Protein AF-X1AN48-F1 (afdb_monomer_lite)

Secondary structure (DSSP, 8-state):
-TT-----S--SS---S-EEEE-HHHHHHHHTT---HHHHHHHTSEEEES-HHHHHHHHHHHHHHHHHHHHHHHHTT-GGGTS--

Structure (mmCIF, N/CA/C/O backbone):
data_AF-X1AN48-F1
#
_entry.id   AF-X1AN48-F1
#
loop_
_atom_site.group_PDB
_atom_site.id
_atom_site.type_symbol
_atom_site.label_atom_id
_atom_site.label_alt_id
_atom_site.label_comp_id
_atom_site.label_asym_id
_atom_site.label_entity_id
_atom_site.label_seq_id
_atom_site.pdbx_PDB_ins_code
_atom_site.Cartn_x
_atom_site.Cartn_y
_atom_site.Cartn_z
_atom_site.occupancy
_atom_site.B_iso_or_equiv
_atom_site.auth_seq_id
_atom_site.auth_comp_id
_atom_site.auth_asym_id
_atom_site.auth_atom_id
_atom_site.pdbx_PDB_model_num
ATOM 1 N N . MET A 1 1 ? -10.805 9.083 -15.387 1.00 50.97 1 MET A N 1
ATOM 2 C CA . MET A 1 1 ? -9.491 8.885 -16.031 1.00 50.97 1 MET A CA 1
ATOM 3 C C . MET A 1 1 ? -9.760 8.322 -17.415 1.00 50.97 1 MET A C 1
ATOM 5 O O . MET A 1 1 ? -10.482 7.335 -17.479 1.00 50.97 1 MET A O 1
ATOM 9 N N . PRO A 1 2 ? -9.314 8.956 -18.511 1.00 42.56 2 PRO A N 1
ATOM 10 C CA . PRO A 1 2 ? -9.534 8.396 -19.836 1.00 42.56 2 PRO A CA 1
ATOM 11 C C . PRO A 1 2 ? -8.567 7.214 -20.005 1.00 42.56 2 PRO A C 1
ATOM 13 O O . PRO A 1 2 ? -7.359 7.413 -19.922 1.00 42.56 2 PRO A O 1
ATOM 16 N N . ASN A 1 3 ? -9.110 6.004 -20.188 1.00 56.28 3 ASN A N 1
ATOM 17 C CA . ASN A 1 3 ? -8.417 4.720 -20.428 1.00 56.28 3 ASN A CA 1
ATOM 18 C C . ASN A 1 3 ? -7.961 3.902 -19.199 1.00 56.28 3 ASN A C 1
ATOM 20 O O . ASN A 1 3 ? -6.920 3.253 -19.245 1.00 56.28 3 ASN A O 1
ATOM 24 N N . SER A 1 4 ? -8.728 3.883 -18.107 1.00 67.81 4 SER A N 1
ATOM 25 C CA . SER A 1 4 ? -8.519 2.910 -17.019 1.00 67.81 4 SER A CA 1
ATOM 26 C C . SER A 1 4 ? -9.461 1.710 -17.168 1.00 67.81 4 SER A C 1
ATOM 28 O O . SER A 1 4 ? -10.656 1.846 -16.915 1.00 67.81 4 SER A O 1
ATOM 30 N N . GLU A 1 5 ? -8.928 0.552 -17.561 1.00 79.19 5 GLU A N 1
ATOM 31 C CA . GLU A 1 5 ? -9.637 -0.735 -17.547 1.00 79.19 5 GLU A CA 1
ATOM 32 C C . GLU A 1 5 ? -9.355 -1.464 -16.223 1.00 79.19 5 GLU A C 1
ATOM 34 O O . GLU A 1 5 ? -8.203 -1.567 -15.798 1.00 79.19 5 GLU A O 1
ATOM 39 N N . ILE A 1 6 ? -10.405 -1.942 -15.546 1.00 77.25 6 ILE A N 1
ATOM 40 C CA . ILE A 1 6 ? -10.267 -2.761 -14.335 1.00 77.25 6 ILE A CA 1
ATOM 41 C C . ILE A 1 6 ? -10.262 -4.219 -14.765 1.00 77.25 6 ILE A C 1
ATOM 43 O O . ILE A 1 6 ? -11.267 -4.728 -15.255 1.00 77.25 6 ILE A O 1
ATOM 47 N N . ILE A 1 7 ? -9.141 -4.892 -14.536 1.00 79.69 7 ILE A N 1
ATOM 48 C CA . ILE A 1 7 ? -8.959 -6.296 -14.891 1.00 79.69 7 ILE A CA 1
ATOM 49 C C . ILE A 1 7 ? -8.947 -7.120 -13.601 1.00 79.69 7 ILE A C 1
ATOM 51 O O . ILE A 1 7 ? -8.221 -6.791 -12.664 1.00 79.69 7 ILE A O 1
ATOM 55 N N . GLN A 1 8 ? -9.782 -8.160 -13.538 1.00 82.25 8 GLN A N 1
ATOM 56 C CA . GLN A 1 8 ? -9.963 -9.019 -12.362 1.00 82.25 8 GLN A CA 1
ATOM 57 C C . GLN A 1 8 ? -9.609 -10.475 -12.696 1.00 82.25 8 GLN A C 1
ATOM 59 O O . GLN A 1 8 ? -9.797 -10.908 -13.832 1.00 82.25 8 GLN A O 1
ATOM 64 N N . GLY A 1 9 ? -9.149 -11.230 -11.693 1.00 81.81 9 GLY A N 1
ATOM 65 C CA . GLY A 1 9 ? -8.745 -12.634 -11.834 1.00 81.81 9 GLY A CA 1
ATOM 66 C C . GLY A 1 9 ? -7.289 -12.824 -12.270 1.00 81.81 9 GLY A C 1
ATOM 67 O O . GLY A 1 9 ? -6.579 -11.858 -12.555 1.00 81.81 9 GLY A O 1
ATOM 68 N N . ASP A 1 10 ? -6.847 -14.082 -12.299 1.00 77.75 10 ASP A N 1
ATOM 69 C CA . ASP A 1 10 ? -5.504 -14.444 -12.755 1.00 77.75 10 ASP A CA 1
ATOM 70 C C . ASP A 1 10 ? -5.390 -14.251 -14.273 1.00 77.75 10 ASP A C 1
ATOM 72 O O . ASP A 1 10 ? -6.233 -14.713 -15.046 1.00 77.75 10 ASP A O 1
ATOM 76 N N . ARG A 1 11 ? -4.353 -13.526 -14.703 1.00 74.81 11 ARG A N 1
ATOM 77 C CA . ARG A 1 11 ? -4.119 -13.153 -16.103 1.00 74.81 11 ARG A CA 1
ATOM 78 C C . ARG A 1 11 ? -2.661 -13.388 -16.467 1.00 74.81 11 ARG A C 1
ATOM 80 O O . ARG A 1 11 ? -1.785 -12.649 -16.027 1.00 74.81 11 ARG A O 1
ATOM 87 N N . GLU A 1 12 ? -2.407 -14.414 -17.274 1.00 80.50 12 GLU A N 1
ATOM 88 C CA . GLU A 1 12 ? -1.060 -14.738 -17.769 1.00 80.50 12 GLU A CA 1
ATOM 89 C C . GLU A 1 12 ? -0.623 -13.830 -18.928 1.00 80.50 12 GLU A C 1
ATOM 91 O O . GLU A 1 12 ? 0.568 -13.644 -19.169 1.00 80.50 12 GLU A O 1
ATOM 96 N N . ASP A 1 13 ? -1.584 -13.229 -19.631 1.00 86.75 13 ASP A N 1
ATOM 97 C CA . ASP A 1 13 ? -1.356 -12.365 -20.790 1.00 86.75 13 ASP A CA 1
ATOM 98 C C . ASP A 1 13 ? -0.924 -10.940 -20.412 1.00 86.75 13 ASP A C 1
ATOM 100 O O . ASP A 1 13 ? -0.493 -10.165 -21.268 1.00 86.75 13 ASP A O 1
ATOM 104 N N . ILE A 1 14 ? -0.995 -10.592 -19.125 1.00 83.75 14 ILE A N 1
ATOM 105 C CA . ILE A 1 14 ? -0.661 -9.261 -18.625 1.00 83.75 14 ILE A CA 1
ATOM 106 C C . ILE A 1 14 ? 0.614 -9.335 -17.802 1.00 83.75 14 ILE A C 1
ATOM 108 O O . ILE A 1 14 ? 0.683 -9.995 -16.768 1.00 83.75 14 ILE A O 1
ATOM 112 N N . LYS A 1 15 ? 1.624 -8.575 -18.227 1.00 87.19 15 LYS A N 1
ATOM 113 C CA . LYS A 1 15 ? 2.857 -8.399 -17.465 1.00 87.19 15 LYS A CA 1
ATOM 114 C C . LYS A 1 15 ? 2.781 -7.108 -16.643 1.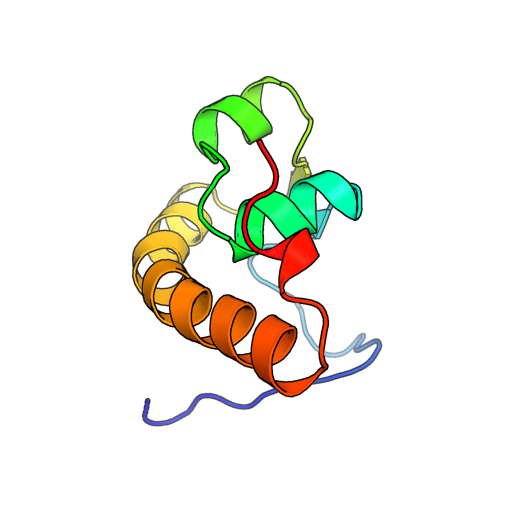00 87.19 15 LYS A C 1
ATOM 116 O O . LYS A 1 15 ? 2.985 -6.032 -17.209 1.00 87.19 15 LYS A O 1
ATOM 121 N N . PRO A 1 16 ? 2.509 -7.174 -15.327 1.00 89.44 16 PRO A N 1
ATOM 122 C CA . PRO A 1 16 ? 2.460 -5.980 -14.500 1.00 89.44 16 PRO A CA 1
ATOM 123 C C . PRO A 1 16 ? 3.849 -5.346 -14.377 1.00 89.44 16 PRO A C 1
ATOM 125 O O . PRO A 1 16 ? 4.858 -6.027 -14.194 1.00 89.44 16 PRO A O 1
ATOM 128 N N . ASP A 1 17 ? 3.886 -4.017 -14.417 1.00 90.19 17 ASP A N 1
ATOM 129 C CA . ASP A 1 17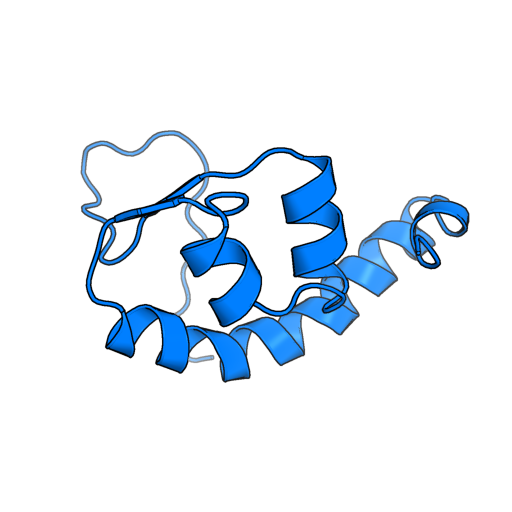 ? 5.095 -3.234 -14.147 1.00 90.19 17 ASP A CA 1
ATOM 130 C C . ASP A 1 17 ? 5.573 -3.368 -12.695 1.00 90.19 17 ASP A C 1
ATOM 132 O O . ASP A 1 17 ? 6.766 -3.247 -12.404 1.00 90.19 17 ASP A O 1
ATOM 136 N N . VAL A 1 18 ? 4.621 -3.556 -11.781 1.00 90.31 18 VAL A N 1
ATOM 137 C CA . VAL A 1 18 ? 4.835 -3.657 -10.342 1.00 90.31 18 VAL A 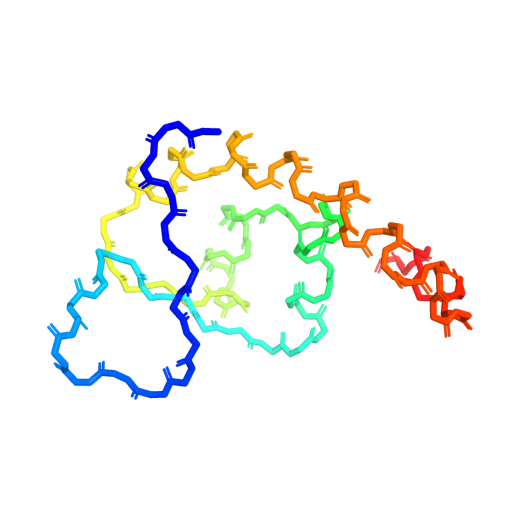CA 1
ATOM 138 C C . VAL A 1 18 ? 3.927 -4.748 -9.791 1.00 90.31 18 VAL A C 1
ATOM 140 O O . VAL A 1 18 ? 2.720 -4.724 -10.016 1.00 90.31 18 VAL A O 1
ATOM 143 N N . VAL A 1 19 ? 4.500 -5.654 -9.005 1.00 91.62 19 VAL A N 1
ATOM 144 C CA . VAL A 1 19 ? 3.761 -6.619 -8.184 1.00 91.62 19 VAL A CA 1
ATOM 145 C C . VAL A 1 19 ? 4.068 -6.330 -6.724 1.00 91.62 19 VAL A C 1
ATOM 147 O O . VAL A 1 19 ? 5.237 -6.261 -6.349 1.00 91.62 19 VAL A O 1
ATOM 150 N N . MET A 1 20 ? 3.036 -6.176 -5.898 1.00 92.88 20 MET A N 1
ATOM 151 C CA . MET A 1 20 ? 3.172 -6.008 -4.452 1.00 92.88 20 MET A CA 1
ATOM 152 C C . MET A 1 20 ? 2.534 -7.192 -3.732 1.00 92.88 20 MET A C 1
ATOM 154 O O . MET A 1 20 ? 1.461 -7.654 -4.109 1.00 92.88 20 MET A O 1
ATOM 158 N N . SER A 1 21 ? 3.190 -7.676 -2.685 1.00 95.12 21 SER A N 1
ATOM 159 C CA . SER A 1 21 ? 2.703 -8.766 -1.844 1.00 95.12 21 SER A CA 1
ATOM 160 C C . SER A 1 21 ? 2.853 -8.380 -0.379 1.00 95.12 21 SER A C 1
ATOM 162 O O . SER A 1 21 ? 3.922 -7.936 0.043 1.00 95.12 21 SER A O 1
ATOM 164 N N . MET A 1 22 ? 1.782 -8.551 0.388 1.00 97.06 22 MET A N 1
ATOM 165 C CA . MET A 1 22 ? 1.698 -8.198 1.804 1.00 97.06 22 MET A CA 1
ATOM 166 C C . MET A 1 22 ? 0.583 -9.008 2.475 1.00 97.06 22 MET A C 1
ATOM 168 O O . MET A 1 22 ? -0.272 -9.560 1.784 1.00 97.06 22 MET A O 1
ATOM 172 N N . ASN A 1 23 ? 0.580 -9.064 3.805 1.00 97.12 23 ASN A N 1
ATOM 173 C CA . ASN A 1 23 ? -0.518 -9.677 4.557 1.00 97.12 23 ASN A CA 1
ATOM 174 C C . ASN A 1 23 ? -1.768 -8.786 4.529 1.00 97.12 23 ASN A C 1
ATOM 176 O O . ASN A 1 23 ? -1.659 -7.565 4.396 1.00 97.12 23 ASN A O 1
ATOM 180 N N . SER A 1 24 ? -2.945 -9.383 4.725 1.00 95.94 24 SER A N 1
ATOM 181 C CA . SER A 1 24 ? -4.232 -8.676 4.685 1.00 95.94 24 SER A CA 1
ATOM 182 C C . SER A 1 24 ? -4.309 -7.506 5.666 1.00 95.94 24 SER A C 1
ATOM 184 O O . SER A 1 24 ? -4.802 -6.449 5.291 1.00 95.94 24 SER A O 1
ATOM 186 N N . ASP A 1 25 ? -3.735 -7.627 6.866 1.00 95.38 25 ASP A N 1
ATOM 187 C CA . ASP A 1 25 ? -3.710 -6.526 7.843 1.00 95.38 25 ASP A CA 1
ATOM 188 C C . ASP A 1 25 ? -2.891 -5.327 7.347 1.00 95.38 25 ASP A C 1
ATOM 190 O O . ASP A 1 25 ? -3.241 -4.168 7.576 1.00 95.38 25 ASP A O 1
ATOM 194 N N . VAL A 1 26 ? -1.787 -5.599 6.643 1.00 96.19 26 VAL A N 1
ATOM 195 C CA . VAL A 1 26 ? -0.949 -4.561 6.031 1.00 96.19 26 VAL A CA 1
ATOM 196 C C . VAL A 1 26 ? -1.681 -3.941 4.845 1.00 96.19 26 VAL A C 1
ATOM 198 O O . VAL A 1 26 ? -1.696 -2.718 4.731 1.00 96.19 26 VAL A O 1
ATOM 201 N N . ALA A 1 27 ? -2.335 -4.754 4.008 1.00 94.94 27 ALA A N 1
ATOM 202 C CA . ALA A 1 27 ? -3.144 -4.274 2.889 1.00 94.94 27 ALA A CA 1
ATOM 203 C C . ALA A 1 27 ? -4.305 -3.391 3.365 1.00 94.94 27 ALA A C 1
ATOM 205 O O . ALA A 1 27 ? -4.549 -2.329 2.799 1.00 94.94 27 ALA A O 1
ATOM 206 N N . HIS A 1 28 ? -4.979 -3.788 4.440 1.00 96.06 28 HIS A N 1
ATOM 207 C CA . HIS A 1 28 ? -6.060 -3.025 5.046 1.00 96.06 28 HIS A CA 1
ATOM 208 C C . HIS A 1 28 ? -5.573 -1.650 5.526 1.00 96.06 28 HIS A C 1
ATOM 210 O O . HIS A 1 28 ? -6.099 -0.620 5.097 1.00 96.06 28 HIS A O 1
ATOM 216 N N . ARG A 1 29 ? -4.491 -1.602 6.320 1.00 94.81 29 ARG A N 1
ATOM 217 C CA . ARG A 1 29 ? -3.880 -0.325 6.733 1.00 94.81 29 ARG A CA 1
ATOM 218 C C . ARG A 1 29 ? -3.375 0.490 5.540 1.00 94.81 29 ARG A C 1
ATOM 220 O O . ARG A 1 29 ? -3.447 1.718 5.572 1.00 94.81 29 ARG A O 1
ATOM 227 N N . PHE A 1 30 ? -2.869 -0.164 4.495 1.00 93.44 30 PHE A N 1
ATOM 228 C CA . PHE A 1 30 ? -2.406 0.495 3.274 1.00 93.44 30 PHE A CA 1
ATOM 229 C C . PHE A 1 30 ? -3.551 1.225 2.572 1.00 93.44 30 PHE A C 1
ATOM 231 O O . PHE A 1 30 ? -3.418 2.413 2.290 1.00 93.44 30 PHE A O 1
ATOM 238 N N . TRP A 1 31 ? -4.691 0.562 2.365 1.00 93.44 31 TRP A N 1
ATOM 239 C CA . TRP A 1 31 ? -5.866 1.167 1.732 1.00 93.44 31 TRP A CA 1
ATOM 240 C C . TRP A 1 31 ? -6.579 2.204 2.610 1.00 93.44 31 TRP A C 1
ATOM 242 O O . TRP A 1 31 ? -7.288 3.055 2.083 1.00 93.44 31 TRP A O 1
ATOM 252 N N . LEU A 1 32 ? -6.342 2.203 3.924 1.00 93.38 32 LEU A N 1
ATOM 253 C CA . LEU A 1 32 ? -6.735 3.295 4.825 1.00 93.38 32 LEU A CA 1
ATOM 254 C C . LEU A 1 32 ? -5.745 4.474 4.830 1.00 93.38 32 LEU A C 1
ATOM 256 O O . LEU A 1 32 ? -5.971 5.464 5.525 1.00 93.38 32 LEU A O 1
ATOM 260 N N . GLY A 1 33 ? -4.628 4.377 4.105 1.00 91.38 33 GLY A N 1
ATOM 261 C CA . GLY A 1 33 ? -3.572 5.390 4.115 1.00 91.38 33 GLY A CA 1
ATOM 262 C C . GLY A 1 33 ? -2.762 5.451 5.412 1.00 91.38 33 GLY A C 1
ATOM 263 O O . GLY A 1 33 ? -2.045 6.424 5.638 1.00 91.38 33 GLY A O 1
ATOM 264 N N . LYS A 1 34 ? -2.839 4.412 6.249 1.00 92.75 34 LYS A N 1
ATOM 265 C CA . LYS A 1 34 ? -2.165 4.306 7.555 1.00 92.75 34 LYS A CA 1
ATOM 266 C C . LYS A 1 34 ? -0.787 3.629 7.473 1.00 92.75 34 LYS A C 1
ATOM 268 O O . LYS A 1 34 ? -0.189 3.299 8.491 1.00 92.75 34 LYS A O 1
ATOM 273 N N . VAL A 1 35 ? -0.255 3.420 6.265 1.00 92.88 35 VAL A N 1
ATOM 274 C CA . VAL A 1 35 ? 1.060 2.799 6.035 1.00 92.88 35 VAL A CA 1
ATOM 275 C C . VAL A 1 35 ? 2.041 3.805 5.443 1.00 92.88 35 VAL A C 1
ATOM 277 O O . VAL A 1 35 ? 1.805 4.380 4.380 1.00 92.88 35 VAL A O 1
ATOM 280 N N . ASN A 1 36 ? 3.205 3.953 6.082 1.00 92.06 36 ASN A N 1
ATOM 281 C CA . ASN A 1 36 ? 4.366 4.561 5.439 1.00 92.06 36 ASN A CA 1
ATOM 282 C C . ASN A 1 36 ? 5.007 3.527 4.504 1.00 92.06 36 ASN A C 1
ATOM 284 O O . ASN A 1 36 ? 5.694 2.612 4.959 1.00 92.06 36 ASN A O 1
ATOM 288 N N . LEU A 1 37 ? 4.770 3.672 3.198 1.00 89.88 37 LEU A N 1
ATOM 289 C CA . LEU A 1 37 ? 5.192 2.682 2.206 1.00 89.88 37 LEU A CA 1
ATOM 290 C C . LEU A 1 37 ? 6.706 2.431 2.219 1.00 89.88 37 LEU A C 1
ATOM 292 O O . LEU A 1 37 ? 7.125 1.282 2.166 1.00 89.88 37 LEU A O 1
ATOM 296 N N . MET A 1 38 ? 7.526 3.480 2.315 1.00 90.19 38 MET A N 1
ATOM 297 C CA . MET A 1 38 ? 8.984 3.322 2.311 1.00 90.19 38 MET A CA 1
ATOM 298 C C . MET A 1 38 ? 9.454 2.530 3.529 1.00 90.19 38 MET A C 1
ATOM 300 O O . MET A 1 38 ? 10.237 1.597 3.388 1.00 90.19 38 MET A O 1
ATOM 304 N N . ALA A 1 39 ? 8.932 2.849 4.714 1.00 94.69 39 ALA A N 1
ATOM 305 C CA . ALA A 1 39 ? 9.259 2.105 5.924 1.00 94.69 39 ALA A CA 1
ATOM 306 C C . ALA A 1 39 ? 8.793 0.640 5.840 1.00 94.69 39 ALA A C 1
ATOM 308 O O . ALA A 1 39 ? 9.538 -0.254 6.232 1.00 94.69 39 ALA A O 1
ATOM 309 N N . ALA A 1 40 ? 7.597 0.389 5.298 1.00 94.44 40 ALA A N 1
ATOM 310 C CA . ALA A 1 40 ? 7.051 -0.957 5.123 1.00 94.44 40 ALA A CA 1
ATOM 311 C C . ALA A 1 40 ? 7.843 -1.796 4.103 1.00 94.44 40 ALA A C 1
ATOM 313 O O . ALA A 1 40 ? 8.041 -2.990 4.318 1.00 94.44 40 ALA A O 1
ATOM 314 N N . LEU A 1 41 ? 8.337 -1.174 3.025 1.00 92.81 41 LEU A N 1
ATOM 315 C CA . LEU A 1 41 ? 9.236 -1.817 2.060 1.00 92.81 41 LEU A CA 1
ATOM 316 C C . LEU A 1 41 ? 10.572 -2.180 2.714 1.00 92.81 41 LEU A C 1
ATOM 318 O O . LEU A 1 41 ? 11.028 -3.313 2.585 1.00 92.81 41 LEU A O 1
ATOM 322 N N . THR A 1 42 ? 11.176 -1.248 3.457 1.00 94.12 42 THR A N 1
ATOM 323 C CA . THR A 1 42 ? 12.452 -1.480 4.153 1.00 94.12 42 THR A CA 1
ATOM 324 C C . THR A 1 42 ? 12.342 -2.579 5.210 1.00 94.12 42 THR A C 1
ATOM 326 O O . THR A 1 42 ? 13.260 -3.381 5.353 1.00 94.12 42 THR A O 1
ATOM 329 N N . LYS A 1 43 ? 11.222 -2.640 5.943 1.00 95.88 43 LYS A N 1
ATOM 330 C CA . LYS A 1 43 ? 10.958 -3.686 6.946 1.00 95.88 43 LYS A CA 1
ATOM 331 C C . LYS A 1 43 ? 10.586 -5.041 6.337 1.00 95.88 43 LYS A C 1
ATOM 333 O O . LYS A 1 43 ? 10.689 -6.053 7.020 1.00 95.88 43 LYS A O 1
ATOM 338 N N . GLY A 1 44 ? 10.152 -5.067 5.076 1.00 95.62 44 GLY A N 1
ATOM 339 C CA . GLY A 1 44 ? 9.670 -6.274 4.402 1.00 95.62 44 GLY A CA 1
ATOM 340 C C . GLY A 1 44 ? 8.194 -6.604 4.654 1.00 95.62 44 GLY A C 1
ATOM 341 O O . GLY A 1 44 ? 7.718 -7.618 4.145 1.00 95.62 44 GLY A O 1
ATOM 342 N N . ASP A 1 45 ? 7.457 -5.742 5.365 1.00 96.69 45 ASP A N 1
ATOM 343 C CA . ASP A 1 45 ? 5.999 -5.853 5.555 1.00 96.69 45 ASP A CA 1
ATOM 344 C C . ASP A 1 45 ? 5.256 -5.801 4.210 1.00 96.69 45 ASP A C 1
ATOM 346 O O . ASP A 1 45 ? 4.207 -6.423 4.021 1.00 96.69 45 ASP A O 1
ATOM 350 N N . ILE A 1 46 ? 5.830 -5.057 3.262 1.00 95.69 46 ILE A N 1
ATOM 351 C CA . ILE A 1 46 ? 5.434 -5.030 1.860 1.00 95.69 46 ILE A CA 1
ATOM 352 C C . ILE A 1 46 ? 6.630 -5.490 1.035 1.00 95.69 46 ILE A C 1
ATOM 354 O O . ILE A 1 46 ? 7.706 -4.898 1.093 1.00 95.69 46 ILE A O 1
ATOM 358 N N . ARG A 1 47 ? 6.431 -6.515 0.210 1.00 95.31 47 ARG A N 1
ATOM 359 C CA . ARG A 1 47 ? 7.405 -6.937 -0.801 1.00 95.31 47 ARG A CA 1
ATOM 360 C C . ARG A 1 47 ? 6.952 -6.432 -2.156 1.00 95.31 47 ARG A C 1
ATOM 362 O O . ARG A 1 47 ? 5.819 -6.686 -2.549 1.00 95.31 47 ARG A O 1
ATOM 369 N N . ALA A 1 48 ? 7.830 -5.744 -2.874 1.00 93.25 48 ALA A N 1
ATOM 370 C CA . ALA A 1 48 ? 7.543 -5.254 -4.213 1.00 93.25 48 ALA A CA 1
ATOM 371 C C . ALA A 1 48 ? 8.542 -5.814 -5.229 1.00 93.25 48 ALA A C 1
ATOM 373 O O . ALA A 1 48 ? 9.746 -5.852 -4.980 1.00 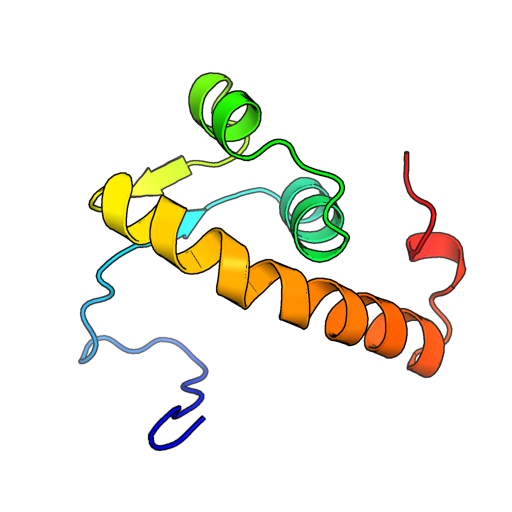93.25 48 ALA A O 1
ATOM 374 N N . LYS A 1 49 ? 8.036 -6.223 -6.390 1.00 92.50 49 LYS A N 1
ATOM 375 C CA . LYS A 1 49 ? 8.819 -6.547 -7.584 1.00 92.50 49 LYS A CA 1
ATOM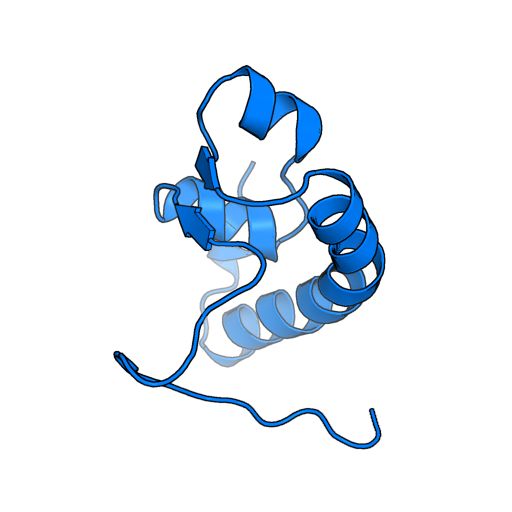 376 C C . LYS A 1 49 ? 8.506 -5.500 -8.643 1.00 92.50 49 LYS A C 1
ATOM 378 O O . LYS A 1 49 ? 7.339 -5.298 -8.956 1.00 92.50 49 LYS A O 1
ATOM 383 N N . GLY A 1 50 ? 9.531 -4.855 -9.189 1.00 91.19 50 GLY A N 1
ATOM 384 C CA . GLY A 1 50 ? 9.392 -3.824 -10.220 1.00 91.19 50 GLY A CA 1
ATOM 385 C C . GLY A 1 50 ? 10.106 -2.514 -9.865 1.00 91.19 50 GLY A C 1
ATOM 386 O O . GLY A 1 50 ? 10.735 -2.414 -8.810 1.00 91.19 50 GLY A O 1
ATOM 387 N N . PRO A 1 51 ? 10.047 -1.496 -10.742 1.00 92.31 51 PRO A N 1
ATOM 388 C CA . PRO A 1 51 ? 10.793 -0.255 -10.554 1.00 92.31 51 PRO A CA 1
ATOM 389 C C . PRO A 1 51 ? 10.210 0.606 -9.423 1.00 92.31 51 PRO A C 1
ATOM 391 O O . PRO A 1 51 ? 9.100 1.127 -9.549 1.00 92.31 51 PRO A O 1
ATOM 394 N N . ILE A 1 52 ? 10.989 0.850 -8.363 1.00 87.75 52 ILE A N 1
ATOM 395 C CA . ILE A 1 52 ? 10.604 1.719 -7.231 1.00 87.75 52 ILE A CA 1
ATOM 396 C C . ILE A 1 52 ? 10.050 3.086 -7.685 1.00 87.75 52 ILE A C 1
ATOM 398 O O . ILE A 1 52 ? 9.002 3.489 -7.180 1.00 87.75 52 ILE A O 1
ATOM 402 N N . PRO A 1 53 ? 10.635 3.791 -8.679 1.00 90.50 53 PRO A N 1
ATOM 403 C CA . PRO A 1 53 ? 10.080 5.068 -9.132 1.00 90.50 53 PRO A CA 1
ATOM 404 C C . PRO A 1 53 ? 8.653 4.965 -9.691 1.00 90.50 53 PRO A C 1
ATOM 406 O O . PRO A 1 53 ? 7.874 5.905 -9.536 1.00 90.50 53 PRO A O 1
ATOM 409 N N . LYS A 1 54 ? 8.283 3.839 -10.323 1.00 90.31 54 LYS A N 1
ATOM 410 C CA . LYS A 1 54 ? 6.906 3.614 -10.796 1.00 90.31 54 LYS A CA 1
ATOM 411 C C . LYS A 1 54 ? 5.948 3.449 -9.617 1.00 90.31 54 LYS A C 1
ATOM 413 O O . LYS A 1 54 ? 4.876 4.040 -9.638 1.00 90.31 54 LYS A O 1
ATOM 418 N N . ILE A 1 55 ? 6.367 2.749 -8.562 1.00 87.88 55 ILE A N 1
ATOM 419 C CA . ILE A 1 55 ? 5.593 2.618 -7.316 1.00 87.88 55 ILE A CA 1
ATOM 420 C C . ILE A 1 55 ? 5.331 3.994 -6.698 1.00 87.88 55 ILE A C 1
ATOM 422 O O . ILE A 1 55 ? 4.198 4.320 -6.355 1.00 87.88 55 ILE A O 1
ATOM 426 N N . MET A 1 56 ? 6.355 4.846 -6.624 1.00 87.44 56 MET A N 1
ATOM 427 C CA . MET A 1 56 ? 6.209 6.196 -6.069 1.00 87.44 56 MET A CA 1
ATOM 428 C C . MET A 1 56 ? 5.232 7.063 -6.874 1.00 87.44 56 MET A C 1
ATOM 430 O O . MET A 1 56 ? 4.494 7.853 -6.288 1.00 87.44 56 MET A O 1
ATOM 434 N N . LYS A 1 57 ? 5.163 6.880 -8.200 1.00 86.56 57 LYS A N 1
ATOM 435 C CA . LYS A 1 57 ? 4.166 7.539 -9.063 1.00 86.56 57 LYS A CA 1
ATOM 436 C C . LYS A 1 57 ? 2.735 7.037 -8.841 1.00 86.56 57 LYS A C 1
ATOM 438 O O . LYS A 1 57 ? 1.804 7.772 -9.153 1.00 86.56 57 LYS A O 1
ATOM 443 N N . LEU A 1 58 ? 2.544 5.834 -8.291 1.00 84.06 58 LEU A N 1
ATOM 444 C CA . LEU A 1 58 ? 1.215 5.325 -7.932 1.00 84.06 58 LEU A CA 1
ATOM 445 C C . LEU A 1 58 ? 0.671 5.981 -6.659 1.00 84.06 58 LEU A C 1
ATOM 447 O O . LEU A 1 58 ? -0.540 6.128 -6.530 1.00 84.06 58 LEU A O 1
ATOM 451 N N . ILE A 1 59 ? 1.533 6.426 -5.738 1.00 83.19 59 ILE A N 1
ATOM 452 C CA . ILE A 1 59 ? 1.102 6.964 -4.437 1.00 83.19 59 ILE A CA 1
ATOM 453 C C . ILE A 1 59 ? 0.086 8.115 -4.557 1.00 83.19 59 ILE A C 1
ATOM 455 O O . ILE A 1 59 ? -0.937 8.055 -3.874 1.00 83.19 59 ILE A O 1
ATOM 459 N N . PRO A 1 60 ? 0.281 9.144 -5.408 1.00 84.44 60 PRO A N 1
ATOM 460 C CA . PRO A 1 60 ? -0.715 10.202 -5.588 1.00 84.44 60 PRO A CA 1
ATOM 461 C C . PRO A 1 60 ? -2.075 9.695 -6.083 1.00 84.44 60 PRO A C 1
ATOM 463 O O . PRO A 1 60 ? -3.102 10.223 -5.667 1.00 84.44 60 PRO A O 1
ATOM 466 N N . ILE A 1 61 ? -2.090 8.661 -6.928 1.00 84.12 61 ILE A N 1
ATOM 467 C CA . ILE A 1 61 ? -3.318 8.045 -7.450 1.00 84.12 61 ILE A CA 1
ATOM 468 C C . ILE A 1 61 ? -4.025 7.270 -6.332 1.00 84.12 61 ILE A C 1
ATOM 470 O O . ILE A 1 61 ? -5.225 7.428 -6.114 1.00 84.12 61 ILE A O 1
ATOM 474 N N . ILE A 1 62 ? -3.259 6.483 -5.575 1.00 85.06 62 ILE A N 1
ATOM 475 C CA . ILE A 1 62 ? -3.748 5.654 -4.470 1.00 85.06 62 ILE A CA 1
ATOM 476 C C . ILE A 1 62 ? -4.338 6.506 -3.339 1.00 85.06 62 ILE A C 1
ATOM 478 O O . ILE A 1 62 ? -5.337 6.111 -2.744 1.00 85.06 62 ILE A O 1
ATOM 482 N N . LYS A 1 63 ? -3.810 7.711 -3.089 1.00 84.50 63 LYS A N 1
ATOM 483 C CA . LYS A 1 63 ? -4.410 8.648 -2.122 1.00 84.50 63 LYS A CA 1
ATOM 484 C C . LYS A 1 63 ? -5.885 8.942 -2.415 1.00 84.50 63 LYS A C 1
ATOM 486 O O . LYS A 1 63 ? -6.667 9.056 -1.477 1.00 84.50 63 LYS A O 1
ATOM 491 N N . GLY A 1 64 ? -6.274 9.025 -3.691 1.00 84.31 64 GLY A N 1
ATOM 492 C CA . GLY A 1 64 ? -7.681 9.165 -4.080 1.00 84.31 64 GLY A CA 1
ATOM 493 C C . GLY A 1 64 ? -8.518 7.922 -3.757 1.00 84.31 64 GLY A C 1
ATOM 494 O O . GLY A 1 64 ? -9.689 8.038 -3.405 1.00 84.31 64 GLY A O 1
ATOM 495 N N . ALA A 1 65 ? -7.910 6.735 -3.807 1.00 86.81 65 ALA A N 1
ATOM 496 C CA . ALA A 1 65 ? -8.568 5.470 -3.494 1.00 86.81 65 ALA A CA 1
ATOM 497 C C . ALA A 1 65 ? -8.800 5.247 -1.988 1.00 86.81 65 ALA A C 1
ATOM 499 O O . ALA A 1 65 ? -9.677 4.465 -1.631 1.00 86.81 65 ALA A O 1
ATOM 500 N N . TYR A 1 66 ? -8.091 5.948 -1.096 1.00 91.00 66 TYR A N 1
ATOM 501 C CA . TYR A 1 66 ? -8.302 5.805 0.353 1.00 91.00 66 TYR A CA 1
ATOM 502 C C . TYR A 1 66 ? -9.721 6.183 0.783 1.00 91.00 66 TYR A C 1
ATOM 504 O O . TYR A 1 66 ? -10.340 5.481 1.581 1.00 91.00 66 TYR A O 1
ATOM 512 N N . ALA A 1 67 ? -10.264 7.265 0.215 1.00 90.44 67 ALA A N 1
ATOM 513 C CA . ALA A 1 67 ? -11.645 7.668 0.468 1.00 90.44 67 ALA A CA 1
ATOM 514 C C . ALA A 1 67 ? -12.639 6.603 -0.024 1.00 90.44 67 ALA A C 1
ATOM 516 O O . ALA A 1 67 ? -13.612 6.308 0.662 1.00 90.44 67 ALA A O 1
ATOM 517 N N . ILE A 1 68 ? -12.354 5.983 -1.174 1.00 92.44 68 ILE A N 1
ATOM 518 C CA . ILE A 1 68 ? -13.184 4.917 -1.748 1.00 92.44 68 ILE A CA 1
ATOM 519 C C . ILE A 1 68 ? -13.210 3.704 -0.815 1.00 92.44 68 ILE A C 1
ATOM 521 O O . ILE A 1 68 ? -14.284 3.199 -0.503 1.00 92.44 68 ILE A O 1
ATOM 525 N N . TYR A 1 69 ? -12.048 3.260 -0.330 1.00 93.81 69 TYR A N 1
ATOM 526 C CA . TYR A 1 69 ? -11.977 2.109 0.570 1.00 93.81 69 TYR A CA 1
ATOM 527 C C . TYR A 1 69 ? -12.673 2.373 1.909 1.00 93.81 69 TYR A C 1
ATOM 529 O O . TYR A 1 69 ? -13.414 1.524 2.398 1.00 93.81 69 TYR A O 1
ATOM 537 N N . LYS A 1 70 ? -12.495 3.573 2.474 1.00 92.38 70 LYS A N 1
ATOM 538 C CA . LYS A 1 70 ? -13.187 3.980 3.701 1.00 92.38 70 LYS A CA 1
ATOM 539 C C . LYS A 1 70 ? -14.708 3.961 3.528 1.00 92.38 70 LYS A C 1
ATOM 541 O O . LYS A 1 70 ? -15.396 3.380 4.360 1.00 92.38 70 LYS A O 1
ATOM 546 N N . ASN A 1 71 ? -15.216 4.540 2.440 1.00 93.62 71 ASN A N 1
ATOM 547 C CA . ASN A 1 71 ? -16.649 4.538 2.144 1.00 93.62 71 ASN A CA 1
ATOM 548 C C . ASN A 1 71 ? -17.177 3.115 1.942 1.00 93.62 71 ASN A C 1
ATOM 550 O O . ASN A 1 71 ? -18.227 2.781 2.476 1.00 93.62 71 ASN A O 1
ATOM 554 N N . TYR A 1 72 ? -16.418 2.261 1.250 1.00 94.62 72 TYR A N 1
ATOM 555 C CA . TYR A 1 72 ? -16.775 0.856 1.060 1.00 94.62 72 TYR A CA 1
ATOM 556 C C . TYR A 1 72 ? -16.957 0.115 2.393 1.00 94.62 72 TYR A C 1
ATOM 558 O O . TYR A 1 72 ? -17.910 -0.646 2.538 1.00 94.62 72 TYR A O 1
ATOM 566 N N . LEU A 1 73 ? -16.079 0.337 3.378 1.00 94.69 73 LEU A N 1
ATOM 567 C CA . LEU A 1 73 ? -16.223 -0.274 4.705 1.00 94.69 73 LEU A CA 1
ATOM 568 C C . LEU A 1 73 ? -17.491 0.210 5.415 1.00 94.69 73 LEU A C 1
ATOM 570 O O . LEU A 1 73 ? -18.247 -0.611 5.926 1.00 94.69 73 LEU A O 1
ATOM 574 N N . THR A 1 74 ? -17.756 1.518 5.395 1.00 93.19 74 THR A N 1
ATOM 575 C CA . THR A 1 74 ? -18.967 2.095 5.997 1.00 93.19 74 THR A CA 1
ATOM 576 C C . THR A 1 74 ? -20.241 1.582 5.323 1.00 93.19 74 THR A C 1
ATOM 578 O O . THR A 1 74 ? -21.156 1.134 5.998 1.00 93.19 74 THR A O 1
ATOM 581 N N . GLU A 1 75 ? -20.299 1.549 3.992 1.00 95.69 75 GLU A N 1
ATOM 582 C CA . GLU A 1 75 ? -21.464 1.034 3.253 1.00 95.69 75 GLU A CA 1
ATOM 583 C C . GLU A 1 75 ? -21.740 -0.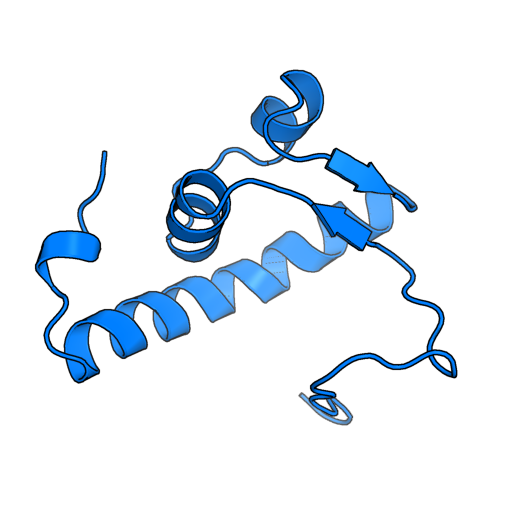454 3.519 1.00 95.69 75 GLU A C 1
ATOM 585 O O . GLU A 1 75 ? -22.863 -0.928 3.334 1.00 95.69 75 GLU A O 1
ATOM 590 N N . LYS A 1 76 ? -20.719 -1.206 3.937 1.00 95.38 76 LYS A N 1
ATOM 591 C CA . LYS A 1 76 ? -20.827 -2.624 4.289 1.00 95.38 76 LYS A CA 1
ATOM 592 C C . LYS A 1 76 ? -21.082 -2.873 5.778 1.00 95.38 76 LYS A C 1
ATOM 594 O O . LYS A 1 76 ? -21.223 -4.037 6.144 1.00 95.38 76 LYS A O 1
ATOM 599 N N . GLY A 1 77 ? -21.186 -1.825 6.598 1.00 95.38 77 GLY A N 1
ATOM 600 C CA . GLY A 1 77 ? -21.406 -1.934 8.043 1.00 95.38 77 GLY A CA 1
ATOM 601 C C . GLY A 1 77 ? -20.170 -2.392 8.824 1.00 95.38 77 GLY A C 1
ATOM 602 O O . GLY A 1 77 ? -20.315 -3.092 9.820 1.00 95.38 77 GLY A O 1
ATOM 603 N N . PHE A 1 78 ? -18.970 -2.071 8.324 1.00 94.50 78 PHE A N 1
ATOM 604 C CA . PHE A 1 78 ? -17.679 -2.364 8.960 1.00 94.50 78 PHE A CA 1
ATOM 605 C C . PHE A 1 78 ? -16.999 -1.088 9.480 1.00 94.50 78 PHE A C 1
ATOM 607 O O . PHE A 1 78 ? -15.795 -0.873 9.286 1.00 94.50 78 PHE A O 1
ATOM 614 N N . GLU A 1 79 ? -17.760 -0.173 10.076 1.00 91.94 79 GLU A N 1
ATOM 615 C CA . GLU A 1 79 ? -17.245 1.104 10.573 1.00 91.94 79 GLU A CA 1
ATOM 616 C C . GLU A 1 79 ? -16.153 0.933 11.637 1.00 91.94 79 GLU A C 1
ATOM 618 O O . GLU A 1 79 ? -15.232 1.750 11.717 1.00 91.94 79 GLU A O 1
ATOM 623 N N . GLU A 1 80 ? -16.193 -0.146 12.414 1.00 91.31 80 GLU A N 1
ATOM 624 C CA . GLU A 1 80 ? -15.175 -0.490 13.406 1.00 91.31 80 GLU A CA 1
ATOM 625 C C . GLU A 1 80 ? -13.798 -0.747 12.777 1.00 91.31 80 GLU A C 1
ATOM 627 O O . GLU A 1 80 ? -12.769 -0.509 13.412 1.00 91.31 80 GLU A O 1
ATOM 632 N N . LEU A 1 81 ? -13.764 -1.168 11.508 1.00 91.81 81 LEU A N 1
ATOM 633 C CA . LEU A 1 81 ? -12.532 -1.402 10.753 1.00 91.81 81 LEU A CA 1
ATOM 634 C C . LEU A 1 81 ? -11.972 -0.124 10.121 1.00 91.81 81 LEU A C 1
ATOM 636 O O . LEU A 1 81 ? -10.914 -0.144 9.505 1.00 91.81 81 LEU A O 1
ATOM 640 N N . VAL A 1 82 ? -12.643 1.017 10.245 1.00 88.31 82 VAL A N 1
ATOM 641 C CA . VAL A 1 82 ? -12.133 2.280 9.693 1.00 88.31 82 VAL A CA 1
ATOM 642 C C . VAL A 1 82 ? -11.032 2.863 10.584 1.00 88.31 82 VAL A C 1
ATOM 644 O O . VAL A 1 82 ? -10.052 3.439 10.089 1.00 88.31 82 VAL A O 1
ATOM 647 N N . ASP A 1 83 ? -11.157 2.697 11.902 1.00 80.25 83 ASP A N 1
ATOM 648 C CA . ASP A 1 83 ? -10.267 3.328 12.876 1.00 80.25 83 ASP A CA 1
ATOM 649 C C . ASP A 1 83 ? -9.255 2.377 13.528 1.00 80.25 83 ASP A C 1
ATOM 651 O O . ASP A 1 83 ? -8.984 2.420 14.725 1.00 80.25 83 ASP A O 1
ATOM 655 N N . VAL A 1 84 ? -8.646 1.516 12.713 1.00 75.94 84 VAL A N 1
ATOM 656 C CA . VAL A 1 84 ? -7.568 0.628 13.176 1.00 75.94 84 VAL A CA 1
ATOM 657 C C . VAL A 1 84 ? -6.289 1.431 13.428 1.00 75.94 84 VAL A C 1
ATOM 659 O O . VAL A 1 84 ? -5.922 2.265 12.595 1.00 75.94 84 VAL A O 1
ATOM 662 N N . LYS A 1 85 ? -5.632 1.212 14.571 1.00 58.56 85 LYS A N 1
ATOM 663 C CA . LYS A 1 85 ? -4.352 1.857 14.914 1.00 58.56 85 LYS A CA 1
ATOM 664 C C . LYS A 1 85 ? -3.185 1.329 14.080 1.00 58.56 85 LYS A C 1
ATOM 666 O O . LYS A 1 85 ? -3.192 0.129 13.720 1.00 58.56 85 LYS A O 1
#

Radius of gyration: 14.14 Å; chains: 1; bounding box: 34×25×36 Å

InterPro domains:
  IPR003033 SCP2 sterol-binding domain [PF02036] (10-63)
  IPR036527 SCP2 sterol-binding domain superfamily [G3DSA:3.30.1050.10] (3-67)
  IPR036527 SCP2 sterol-binding domain superfamily [SSF55718] (6-64)

Foldseek 3Di:
DPDDDDDDDDDPPDDDQKDKDADPVQVLCVLLVNDPVVVCCVVVNIPMDHDPVVVVVCVVVSVVSSVVSQVVCVVVVNPVSNDDD

Organism: NCBI:txid412755

Sequence (85 aa):
MPNSEIIQGDREDIKPDVVMSMNSDVAHRFWLGKVNLMAALTKGDIRAKGPIPKIMKLIPIIKGAYAIYKNYLTEKGFEELVDVK

pLDDT: mean 88.02, std 10.01, range [42.56, 97.12]